Protein AF-R5BDX2-F1 (afdb_monomer_lite)

Sequence (141 aa):
MNQYLIILDTPDKNGESKRLASYWMDVHGFSWKELEEKAQKEYPGKIYLRDEDASIQAKLADGKYVWGGEEPVIPTPYVPTEAEKRKAKIQAIKAETDAANAPLQDRMLTALLQGNDTLAAQLRDQYQANNAAMIQKIKEV

Radius of gyration: 27.35 Å; chains: 1; bounding box: 60×25×68 Å

Structure (mmCIF, N/CA/C/O backbone):
data_AF-R5BDX2-F1
#
_entry.id   AF-R5BDX2-F1
#
loop_
_atom_site.group_PDB
_atom_site.id
_atom_site.type_symbol
_atom_site.label_atom_id
_atom_site.label_alt_id
_atom_site.label_comp_id
_atom_site.label_asym_id
_atom_site.label_entity_id
_atom_site.label_seq_id
_atom_site.pdbx_PDB_ins_code
_atom_site.Cartn_x
_atom_site.Cartn_y
_atom_site.Cartn_z
_atom_site.occupancy
_atom_site.B_iso_or_equiv
_atom_site.auth_seq_id
_atom_site.auth_comp_id
_atom_site.auth_asym_id
_atom_site.auth_atom_id
_atom_site.pdbx_PDB_model_num
ATOM 1 N N . MET A 1 1 ? 25.185 -6.019 -32.322 1.00 68.19 1 MET A N 1
ATOM 2 C CA . MET A 1 1 ? 24.940 -6.078 -30.865 1.00 68.19 1 MET A CA 1
ATOM 3 C C . MET A 1 1 ? 23.456 -6.302 -30.676 1.00 68.19 1 MET A C 1
ATOM 5 O O . MET A 1 1 ? 22.699 -5.852 -31.528 1.00 68.19 1 MET A O 1
ATOM 9 N N . ASN A 1 2 ? 23.049 -7.038 -29.646 1.00 87.81 2 ASN A N 1
ATOM 10 C CA . ASN A 1 2 ? 21.629 -7.296 -29.416 1.00 87.81 2 ASN A CA 1
ATOM 11 C C . ASN A 1 2 ? 21.014 -6.068 -28.741 1.00 87.81 2 ASN A C 1
ATOM 13 O O . ASN A 1 2 ? 21.553 -5.602 -27.746 1.00 87.81 2 ASN A O 1
ATOM 17 N N . GLN A 1 3 ? 19.910 -5.562 -29.282 1.00 93.75 3 GLN A N 1
ATOM 18 C CA . GLN A 1 3 ? 19.207 -4.402 -28.736 1.00 93.75 3 GLN A CA 1
ATOM 19 C C . GLN A 1 3 ? 17.913 -4.847 -28.062 1.00 93.75 3 GLN A C 1
ATOM 21 O O . GLN A 1 3 ? 17.180 -5.672 -28.610 1.00 93.75 3 GLN A O 1
ATOM 26 N N . TYR A 1 4 ? 17.608 -4.293 -26.896 1.00 94.56 4 TYR A N 1
ATOM 27 C CA . TYR A 1 4 ? 16.428 -4.647 -26.123 1.00 94.56 4 TYR A CA 1
ATOM 28 C C . TYR A 1 4 ? 15.631 -3.417 -25.709 1.00 94.56 4 TYR A C 1
ATOM 30 O O . TYR A 1 4 ? 16.182 -2.406 -25.286 1.00 94.56 4 TYR A O 1
ATOM 38 N N . LEU A 1 5 ? 14.308 -3.533 -25.758 1.00 95.62 5 LEU A N 1
ATOM 39 C CA . LEU A 1 5 ? 13.416 -2.668 -25.003 1.00 95.62 5 LEU A CA 1
ATOM 40 C C . LEU A 1 5 ? 13.031 -3.388 -23.711 1.00 95.62 5 LEU A C 1
ATOM 42 O O . LEU A 1 5 ? 12.355 -4.416 -23.734 1.00 95.62 5 LEU A O 1
ATOM 46 N N . ILE A 1 6 ? 13.477 -2.870 -22.578 1.00 95.50 6 ILE A N 1
ATOM 47 C CA . ILE A 1 6 ? 13.214 -3.427 -21.257 1.00 95.50 6 ILE A CA 1
ATOM 48 C C . ILE A 1 6 ? 11.982 -2.738 -20.679 1.00 95.50 6 ILE A C 1
ATOM 50 O O . ILE A 1 6 ? 11.914 -1.512 -20.615 1.00 95.50 6 ILE A O 1
ATOM 54 N N . ILE A 1 7 ? 11.016 -3.538 -20.237 1.00 96.00 7 ILE A N 1
ATOM 55 C CA . ILE A 1 7 ? 9.815 -3.065 -19.561 1.00 96.00 7 ILE A CA 1
ATOM 56 C C . ILE A 1 7 ? 10.039 -3.215 -18.062 1.00 96.00 7 ILE A C 1
ATOM 58 O O . ILE A 1 7 ? 10.242 -4.325 -17.557 1.00 96.00 7 ILE A O 1
ATOM 62 N N . LEU A 1 8 ? 10.001 -2.090 -17.361 1.00 94.94 8 LEU A N 1
ATOM 63 C CA . LEU A 1 8 ? 10.204 -1.997 -15.926 1.00 94.94 8 LEU A CA 1
ATOM 64 C C . LEU A 1 8 ? 8.880 -1.681 -15.225 1.00 94.94 8 LEU A C 1
ATOM 66 O O . LEU A 1 8 ? 8.038 -0.942 -15.740 1.00 94.94 8 LEU A O 1
ATOM 70 N N . ASP A 1 9 ? 8.696 -2.252 -14.040 1.00 93.69 9 ASP A N 1
ATOM 71 C CA . ASP A 1 9 ? 7.564 -1.942 -13.179 1.00 93.69 9 ASP A CA 1
ATOM 72 C C . ASP A 1 9 ? 7.642 -0.499 -12.660 1.00 93.69 9 ASP A C 1
ATOM 74 O O . ASP A 1 9 ? 8.650 0.188 -12.821 1.00 93.69 9 ASP A O 1
ATOM 78 N N . THR A 1 10 ? 6.573 -0.028 -12.026 1.00 90.69 10 THR A N 1
ATOM 79 C CA . THR A 1 10 ? 6.608 1.251 -11.318 1.00 90.69 10 THR A CA 1
ATOM 80 C C . THR A 1 10 ? 7.685 1.221 -10.229 1.00 90.69 10 THR A C 1
ATOM 82 O O . THR A 1 10 ? 7.777 0.201 -9.536 1.00 90.69 10 THR A O 1
ATOM 85 N N . PRO A 1 11 ? 8.450 2.313 -10.043 1.00 89.62 11 PRO A N 1
ATOM 86 C CA . PRO A 1 11 ? 9.471 2.382 -9.012 1.00 89.62 11 PRO A CA 1
ATOM 87 C C . PRO A 1 11 ? 8.883 2.090 -7.635 1.00 89.62 11 PRO A C 1
ATOM 89 O O . PRO A 1 11 ? 7.779 2.538 -7.307 1.00 89.62 11 PRO A O 1
ATOM 92 N N . ASP A 1 12 ? 9.618 1.334 -6.833 1.00 87.19 12 ASP A N 1
ATOM 93 C CA . ASP A 1 12 ? 9.273 1.103 -5.444 1.00 87.19 12 ASP A CA 1
ATOM 94 C C . ASP A 1 12 ? 9.566 2.343 -4.581 1.00 87.19 12 ASP A C 1
ATOM 96 O O . ASP A 1 12 ? 9.877 3.435 -5.063 1.00 87.19 12 ASP A O 1
ATOM 100 N N . LYS A 1 13 ? 9.448 2.188 -3.261 1.00 83.44 13 LYS A N 1
ATOM 101 C CA . LYS A 1 13 ? 9.677 3.286 -2.318 1.00 83.44 13 LYS A CA 1
ATOM 102 C C . LYS A 1 13 ? 11.126 3.789 -2.283 1.00 83.44 13 LYS A C 1
ATOM 104 O O . LYS A 1 13 ? 11.345 4.890 -1.785 1.00 83.44 13 LYS A O 1
ATOM 109 N N . ASN A 1 14 ? 12.078 3.012 -2.793 1.00 83.44 14 ASN A N 1
ATOM 110 C CA . ASN A 1 14 ? 13.479 3.398 -2.936 1.00 83.44 14 ASN A CA 1
ATOM 111 C C . ASN A 1 14 ? 13.767 4.010 -4.319 1.00 83.44 14 ASN A C 1
ATOM 113 O O . ASN A 1 14 ? 14.888 4.439 -4.572 1.00 83.44 14 ASN A O 1
ATOM 117 N N . GLY A 1 15 ? 12.767 4.080 -5.205 1.00 84.69 15 GLY A N 1
ATOM 118 C CA . GLY A 1 15 ? 12.945 4.509 -6.591 1.00 84.69 15 GLY A CA 1
ATOM 119 C C . GLY A 1 15 ? 13.453 3.396 -7.511 1.00 84.69 15 GLY A C 1
ATOM 120 O O . GLY A 1 15 ? 13.793 3.668 -8.661 1.00 84.69 15 GLY A O 1
AT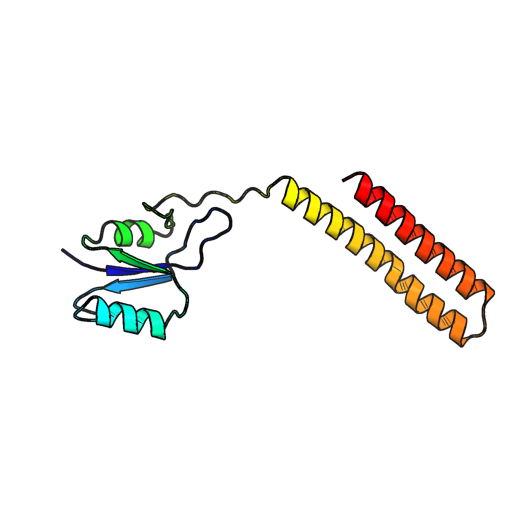OM 121 N N . GLU A 1 16 ? 13.479 2.146 -7.046 1.00 91.44 16 GLU A N 1
ATOM 122 C CA . GLU A 1 16 ? 14.012 1.010 -7.792 1.00 91.44 16 GLU A CA 1
ATOM 123 C C . GLU A 1 16 ? 12.906 0.306 -8.584 1.00 91.44 16 GLU A C 1
ATOM 125 O O . GLU A 1 16 ? 11.808 0.069 -8.082 1.00 91.44 16 GLU A O 1
ATOM 130 N N . SER A 1 17 ? 13.176 -0.053 -9.840 1.00 92.44 17 SER A N 1
ATOM 131 C CA . SER A 1 17 ? 12.174 -0.664 -10.726 1.00 92.44 17 SER A CA 1
ATOM 132 C C . SER A 1 17 ? 12.546 -2.095 -11.102 1.00 92.44 17 SER A C 1
ATOM 134 O O . SER A 1 17 ? 13.650 -2.376 -11.572 1.00 92.44 17 SER A O 1
ATOM 136 N N . LYS A 1 18 ? 11.610 -3.030 -10.931 1.00 92.38 18 LYS A N 1
ATOM 137 C CA . LYS A 1 18 ? 11.822 -4.440 -11.293 1.00 92.38 18 LYS A CA 1
ATOM 138 C C . LYS A 1 18 ? 11.585 -4.664 -12.778 1.00 92.38 18 LYS A C 1
ATOM 140 O O . LYS A 1 18 ? 10.657 -4.106 -13.353 1.00 92.38 18 LYS A O 1
ATOM 145 N N . ARG A 1 19 ? 12.375 -5.541 -13.395 1.00 94.19 19 ARG A N 1
ATOM 146 C CA . ARG A 1 19 ? 12.130 -5.979 -14.772 1.00 94.19 19 ARG A CA 1
ATOM 147 C C . ARG A 1 19 ? 10.870 -6.838 -14.841 1.00 94.19 19 ARG A C 1
ATOM 149 O O . ARG A 1 19 ? 10.792 -7.864 -14.172 1.00 94.19 19 ARG A O 1
ATOM 156 N N . LEU A 1 20 ? 9.929 -6.442 -15.693 1.00 93.00 20 LEU A N 1
ATOM 157 C CA . LEU A 1 20 ? 8.735 -7.223 -16.018 1.00 93.00 20 LEU A CA 1
ATOM 158 C C . LEU A 1 20 ? 8.970 -8.081 -17.259 1.00 93.00 20 LEU A C 1
ATOM 160 O O . LEU A 1 20 ? 8.753 -9.289 -17.243 1.00 93.00 20 LEU A O 1
ATOM 164 N N . ALA A 1 21 ? 9.446 -7.451 -18.329 1.00 93.06 21 ALA A N 1
ATOM 165 C CA . ALA A 1 21 ? 9.657 -8.097 -19.614 1.00 93.06 21 ALA A CA 1
ATOM 166 C C . ALA A 1 21 ? 10.804 -7.429 -20.377 1.00 93.06 21 ALA A C 1
ATOM 168 O O . ALA A 1 21 ? 11.326 -6.380 -19.990 1.00 93.06 21 ALA A O 1
ATOM 169 N N . SER A 1 22 ? 11.244 -8.069 -21.455 1.00 93.94 22 SER A N 1
ATOM 170 C CA . SER A 1 22 ? 12.252 -7.514 -22.356 1.00 93.94 22 SER A CA 1
ATOM 171 C C . SER A 1 22 ? 11.927 -7.943 -23.775 1.00 93.94 22 SER A C 1
ATOM 173 O O . SER A 1 22 ? 11.737 -9.131 -24.025 1.00 93.94 22 SER A O 1
ATOM 175 N N . TYR A 1 23 ? 11.876 -6.988 -24.694 1.00 94.75 23 TYR A N 1
ATOM 176 C CA . TYR A 1 23 ? 11.672 -7.234 -26.111 1.00 94.75 23 TYR A CA 1
ATOM 177 C C . TYR A 1 23 ? 12.981 -7.086 -26.854 1.00 94.75 23 TYR A C 1
ATOM 179 O O . TYR A 1 23 ? 13.593 -6.027 -26.841 1.00 94.75 23 TYR A O 1
ATOM 187 N N . TRP A 1 24 ? 13.396 -8.159 -27.509 1.00 93.38 24 TRP A N 1
ATOM 188 C CA . TRP A 1 24 ? 14.559 -8.156 -28.384 1.00 93.38 24 TRP A CA 1
ATOM 189 C C . TRP A 1 24 ? 14.196 -7.557 -29.748 1.00 93.38 24 TRP A C 1
ATOM 191 O O . TRP A 1 24 ? 13.247 -8.030 -30.385 1.00 93.38 24 TRP A O 1
ATOM 201 N N . MET A 1 25 ? 14.956 -6.548 -30.183 1.00 91.19 25 MET A N 1
ATOM 202 C CA . MET A 1 25 ? 14.969 -6.049 -31.561 1.00 91.19 25 MET A CA 1
ATOM 203 C C . MET A 1 25 ? 15.243 -7.191 -32.548 1.00 91.19 25 MET A C 1
ATOM 205 O O . MET A 1 25 ? 15.933 -8.148 -32.215 1.00 91.19 25 MET A O 1
ATOM 209 N N . ASP A 1 26 ? 14.661 -7.115 -33.738 1.00 91.50 26 ASP A N 1
ATOM 210 C CA . ASP A 1 26 ? 14.684 -8.133 -34.801 1.00 91.50 26 ASP A CA 1
ATOM 211 C C . ASP A 1 26 ? 13.872 -9.409 -34.511 1.00 91.50 26 ASP A C 1
ATOM 213 O O . ASP A 1 26 ? 13.610 -10.191 -35.423 1.00 91.50 26 ASP A O 1
ATOM 217 N N . VAL A 1 27 ? 13.410 -9.610 -33.270 1.00 91.44 27 VAL A N 1
ATOM 218 C CA . VAL A 1 27 ? 12.510 -10.720 -32.900 1.00 91.44 27 VAL A CA 1
ATOM 219 C C . VAL A 1 27 ? 11.107 -10.226 -32.570 1.00 91.44 27 VAL A C 1
ATOM 221 O O . VAL A 1 27 ? 10.116 -10.806 -33.006 1.00 91.44 27 VAL A O 1
ATOM 224 N N . HIS A 1 28 ? 11.007 -9.156 -31.782 1.00 91.81 28 HIS A N 1
ATOM 225 C CA . HIS A 1 28 ? 9.728 -8.633 -31.293 1.00 91.81 28 HIS A CA 1
ATOM 226 C C . HIS A 1 28 ? 9.250 -7.396 -32.064 1.00 91.81 28 HIS A C 1
ATOM 228 O O . HIS A 1 28 ? 8.099 -6.994 -31.886 1.00 91.81 28 HIS A O 1
ATOM 234 N N . GLY A 1 29 ? 10.119 -6.823 -32.898 1.00 90.38 29 GLY A N 1
ATOM 235 C CA . GLY A 1 29 ? 9.901 -5.653 -33.747 1.00 90.38 29 GLY A CA 1
ATOM 236 C C . GLY A 1 29 ? 11.208 -5.266 -34.439 1.00 90.38 29 GLY A C 1
ATOM 237 O O . GLY A 1 29 ? 12.281 -5.657 -33.981 1.00 90.38 29 GLY A O 1
ATOM 238 N N . PHE A 1 30 ? 11.121 -4.516 -35.533 1.00 91.38 30 PHE A N 1
ATOM 239 C CA . PHE A 1 30 ? 12.270 -4.113 -36.356 1.00 91.38 30 PHE A CA 1
ATOM 240 C C . PHE A 1 30 ? 12.661 -2.643 -36.144 1.00 91.38 30 PHE A C 1
ATOM 242 O O . PHE A 1 30 ? 13.559 -2.123 -36.805 1.00 91.38 30 PHE A O 1
ATOM 249 N N . SER A 1 31 ? 11.979 -1.941 -35.235 1.00 93.12 31 SER A N 1
ATOM 250 C CA . SER A 1 31 ? 12.329 -0.578 -34.839 1.00 93.12 31 SER A CA 1
ATOM 251 C C . SER A 1 31 ? 11.962 -0.288 -33.384 1.00 93.12 31 SER A C 1
ATOM 253 O O . SER A 1 31 ? 11.058 -0.903 -32.816 1.00 93.12 31 SER A O 1
ATOM 255 N N . TRP A 1 32 ? 12.609 0.721 -32.791 1.00 93.31 32 TRP A N 1
ATOM 256 C CA . TRP A 1 32 ? 12.286 1.188 -31.437 1.00 93.31 32 TRP A CA 1
ATOM 257 C C . TRP A 1 32 ? 10.825 1.598 -31.287 1.00 93.31 32 TRP A C 1
ATOM 259 O O . TRP A 1 32 ? 10.203 1.291 -30.277 1.00 93.31 32 TRP A O 1
ATOM 269 N N . LYS A 1 33 ? 10.273 2.249 -32.314 1.00 94.62 33 LYS A N 1
ATOM 270 C CA . LYS A 1 33 ? 8.881 2.690 -32.322 1.00 94.62 33 LYS A CA 1
ATOM 271 C C . LYS A 1 33 ? 7.921 1.503 -32.226 1.00 94.62 33 LYS A C 1
ATOM 273 O O . LYS A 1 33 ? 7.014 1.533 -31.407 1.00 94.62 33 LYS A O 1
ATOM 278 N N . GLU A 1 34 ? 8.151 0.448 -33.006 1.00 94.50 34 GLU A N 1
ATOM 279 C CA . GLU A 1 34 ? 7.320 -0.763 -32.961 1.00 94.50 34 GLU A CA 1
ATOM 280 C C . GLU A 1 34 ? 7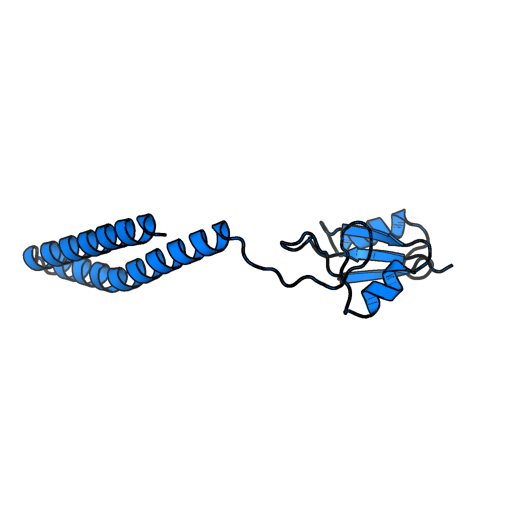.397 -1.461 -31.599 1.00 94.50 34 GLU A C 1
ATOM 282 O O . GLU A 1 34 ? 6.374 -1.884 -31.056 1.00 94.50 34 GLU A O 1
ATOM 287 N N . LEU A 1 35 ? 8.601 -1.558 -31.024 1.00 93.69 35 LEU A N 1
ATOM 288 C CA . LEU A 1 35 ? 8.782 -2.143 -29.696 1.00 93.69 35 LEU A CA 1
ATOM 289 C C . LEU A 1 35 ? 8.073 -1.319 -28.614 1.00 93.69 35 LEU A C 1
ATOM 291 O O . LEU A 1 35 ? 7.438 -1.898 -27.733 1.00 93.69 35 LEU A O 1
ATOM 295 N N . GLU A 1 36 ? 8.155 0.011 -28.680 1.00 93.81 36 GLU A N 1
ATOM 296 C CA . GLU A 1 36 ? 7.506 0.913 -27.726 1.00 93.81 36 GLU A CA 1
ATOM 297 C C . GLU A 1 36 ? 5.987 0.893 -27.852 1.00 93.81 36 GLU A C 1
ATOM 299 O O . GLU A 1 36 ? 5.305 0.806 -26.837 1.00 93.81 36 GLU A O 1
ATOM 304 N N . GLU A 1 37 ? 5.440 0.905 -29.067 1.00 94.88 37 GLU A N 1
ATOM 305 C CA . GLU A 1 37 ? 3.997 0.777 -29.297 1.00 94.88 37 GLU A CA 1
ATOM 306 C C . GLU A 1 37 ? 3.470 -0.559 -28.756 1.00 94.88 37 GLU A C 1
ATOM 308 O O . GLU A 1 37 ? 2.433 -0.609 -28.086 1.00 94.88 37 GLU A O 1
ATOM 313 N N . LYS A 1 38 ? 4.218 -1.647 -28.977 1.00 94.19 38 LYS A N 1
ATOM 314 C CA . LYS A 1 38 ? 3.897 -2.958 -28.410 1.00 94.19 38 LYS A CA 1
ATOM 315 C C . LYS A 1 38 ? 3.958 -2.946 -26.884 1.00 94.19 38 LYS A C 1
ATOM 317 O O . LYS A 1 38 ? 3.038 -3.436 -26.230 1.00 94.19 38 LYS A O 1
ATOM 322 N N . ALA A 1 39 ? 5.007 -2.365 -26.306 1.00 94.06 39 ALA A N 1
ATOM 323 C CA . ALA A 1 39 ? 5.167 -2.271 -24.859 1.00 94.06 39 ALA A CA 1
ATOM 324 C C . ALA A 1 39 ? 4.076 -1.403 -24.222 1.00 94.06 39 ALA A C 1
ATOM 326 O O . ALA A 1 39 ? 3.527 -1.791 -23.200 1.00 94.06 39 ALA A O 1
ATOM 327 N N . GLN A 1 40 ? 3.683 -0.299 -24.855 1.00 94.50 40 GLN A N 1
ATOM 328 C CA . GLN A 1 40 ? 2.584 0.553 -24.399 1.00 94.50 40 GLN A CA 1
ATOM 329 C C . GLN A 1 40 ? 1.229 -0.144 -24.438 1.00 94.50 40 GLN A C 1
ATOM 331 O O . GLN A 1 40 ? 0.397 0.085 -23.561 1.00 94.50 40 GLN A O 1
ATOM 336 N N . LYS A 1 41 ? 1.007 -1.003 -25.435 1.00 94.94 41 LYS A N 1
ATOM 337 C CA . LYS A 1 41 ? -0.228 -1.777 -25.551 1.00 94.94 41 LYS A CA 1
ATOM 338 C C . LYS A 1 41 ? -0.319 -2.889 -24.505 1.00 94.94 41 LYS A C 1
ATOM 340 O O . LYS A 1 41 ? -1.391 -3.098 -23.945 1.00 94.94 41 LYS A O 1
ATOM 345 N N . GLU A 1 42 ? 0.775 -3.610 -24.266 1.00 94.62 42 GLU A N 1
ATOM 346 C CA . GLU A 1 42 ? 0.798 -4.764 -23.353 1.00 94.62 42 GLU A CA 1
ATOM 347 C C . GLU A 1 42 ? 1.040 -4.367 -21.887 1.00 94.62 42 GLU A C 1
ATOM 349 O O . GLU A 1 42 ? 0.488 -4.979 -20.975 1.00 94.62 42 GLU A O 1
ATOM 354 N N . TYR A 1 43 ? 1.816 -3.308 -21.658 1.00 93.31 43 TYR A N 1
ATOM 355 C CA . TYR A 1 43 ? 2.232 -2.821 -20.343 1.00 93.31 43 TYR A CA 1
ATOM 356 C C . TYR A 1 43 ? 1.968 -1.314 -20.186 1.00 93.31 43 TYR A C 1
ATOM 358 O O . TYR A 1 43 ? 2.899 -0.544 -19.948 1.00 93.31 43 TYR A O 1
ATOM 366 N N . PRO A 1 44 ? 0.707 -0.855 -20.287 1.00 93.38 44 PRO A N 1
ATOM 367 C CA . PRO A 1 44 ? 0.390 0.567 -20.226 1.00 93.38 44 PRO A CA 1
ATOM 368 C C . PRO A 1 44 ? 0.842 1.198 -18.901 1.00 93.38 44 PRO A C 1
ATOM 370 O O . PRO A 1 44 ? 0.648 0.640 -17.820 1.00 93.38 44 PRO A O 1
ATOM 373 N N . GLY A 1 45 ? 1.435 2.393 -18.989 1.00 89.69 45 GLY A N 1
ATOM 374 C CA . GLY A 1 45 ? 1.899 3.159 -17.825 1.00 89.69 45 GLY A CA 1
ATOM 375 C C . GLY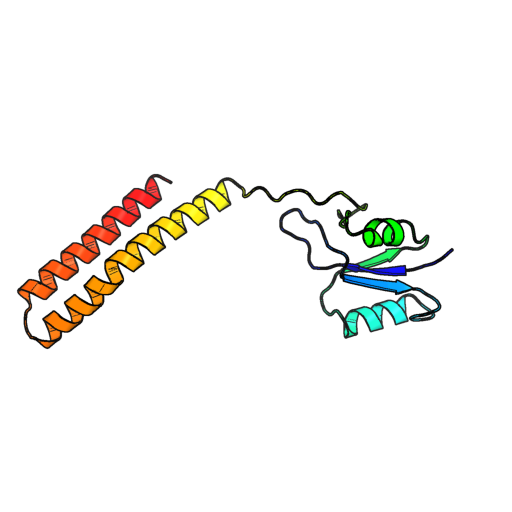 A 1 45 ? 3.164 2.616 -17.150 1.00 89.69 45 GLY A C 1
ATOM 376 O O . GLY A 1 45 ? 3.478 3.041 -16.039 1.00 89.69 45 GLY A O 1
ATOM 377 N N . LYS A 1 46 ? 3.877 1.679 -17.784 1.00 94.12 46 LYS A N 1
ATOM 378 C CA . LYS A 1 46 ? 5.178 1.182 -17.320 1.00 94.12 46 LYS A CA 1
ATOM 379 C C . LYS A 1 46 ? 6.337 2.002 -17.881 1.00 94.12 46 LYS A C 1
ATOM 381 O O . LYS A 1 46 ? 6.159 2.828 -18.776 1.00 94.12 46 LYS A O 1
ATOM 386 N N . ILE A 1 47 ? 7.522 1.785 -17.316 1.00 93.56 47 ILE A N 1
ATOM 387 C CA . ILE A 1 47 ? 8.750 2.445 -17.760 1.00 93.56 47 ILE A CA 1
ATOM 388 C C . ILE A 1 47 ? 9.372 1.596 -18.871 1.00 93.56 47 ILE A C 1
ATOM 390 O O . ILE A 1 47 ? 9.523 0.382 -18.720 1.00 93.56 47 ILE A O 1
ATOM 394 N N . TYR A 1 48 ? 9.747 2.241 -19.975 1.00 93.69 48 TYR A N 1
ATOM 395 C CA . TYR A 1 48 ? 10.417 1.597 -21.102 1.00 93.69 48 TYR A CA 1
ATOM 396 C C . TYR A 1 48 ? 11.847 2.103 -21.191 1.00 93.69 48 TYR A C 1
ATOM 398 O O . TYR A 1 48 ? 12.085 3.302 -21.330 1.00 93.69 48 TYR A O 1
ATOM 406 N N . LEU A 1 49 ? 12.792 1.178 -21.103 1.00 94.06 49 LEU A N 1
ATOM 407 C CA . LEU A 1 49 ? 14.215 1.461 -21.135 1.00 94.06 49 LEU A CA 1
ATOM 408 C C . LEU A 1 49 ? 14.819 0.835 -22.388 1.00 94.06 49 LEU A C 1
ATOM 410 O O . LEU A 1 49 ? 14.662 -0.362 -22.625 1.00 94.06 49 LEU A O 1
ATOM 414 N N . ARG A 1 50 ? 15.504 1.646 -23.190 1.00 94.00 50 ARG A N 1
ATOM 415 C CA . ARG A 1 50 ? 16.237 1.173 -24.364 1.00 94.00 50 ARG A CA 1
ATOM 416 C C . ARG A 1 50 ? 17.627 0.728 -23.935 1.00 94.00 50 ARG A C 1
ATOM 418 O O . ARG A 1 50 ? 18.342 1.477 -23.281 1.00 94.00 50 ARG A O 1
ATOM 425 N N . ASP A 1 51 ? 17.981 -0.484 -24.315 1.00 93.25 51 ASP A N 1
ATOM 426 C CA . ASP A 1 51 ? 19.274 -1.098 -24.066 1.00 93.25 51 ASP A CA 1
ATOM 427 C C . ASP A 1 51 ? 19.900 -1.442 -25.419 1.00 93.25 51 ASP A C 1
ATOM 429 O O . ASP A 1 51 ? 19.437 -2.338 -26.125 1.00 93.25 51 ASP A O 1
ATOM 433 N N . GLU A 1 52 ? 20.901 -0.668 -25.830 1.00 92.81 52 GLU A N 1
ATOM 434 C CA . GLU A 1 52 ? 21.476 -0.762 -27.175 1.00 92.81 52 GLU A CA 1
ATOM 435 C C . GLU A 1 52 ? 22.559 -1.845 -27.301 1.00 92.81 52 GLU A C 1
ATOM 437 O O . GLU A 1 52 ? 22.901 -2.244 -28.418 1.00 92.81 52 GLU A O 1
ATOM 442 N N . ASP A 1 53 ? 23.090 -2.336 -26.178 1.00 91.19 53 ASP A N 1
ATOM 443 C CA . ASP A 1 53 ? 24.216 -3.274 -26.140 1.00 91.19 53 ASP A CA 1
ATOM 444 C C . ASP A 1 53 ? 23.934 -4.568 -25.357 1.00 91.19 53 ASP A C 1
ATOM 446 O O . ASP A 1 53 ? 24.805 -5.438 -25.276 1.00 91.19 53 ASP A O 1
ATOM 450 N N . ALA A 1 54 ? 22.709 -4.728 -24.848 1.00 89.88 54 ALA A N 1
ATOM 451 C CA . ALA A 1 54 ? 22.244 -5.837 -24.012 1.00 89.88 54 ALA A CA 1
ATOM 452 C C . ALA A 1 54 ? 22.874 -5.894 -22.610 1.00 89.88 54 ALA A C 1
ATOM 454 O O . ALA A 1 54 ? 22.643 -6.860 -21.872 1.00 89.88 54 ALA A O 1
ATOM 455 N N . SER A 1 55 ? 23.675 -4.897 -22.220 1.00 90.75 55 SER A N 1
ATOM 456 C CA . SER A 1 55 ? 24.377 -4.905 -20.934 1.00 90.75 55 SER A CA 1
ATOM 457 C C . SER A 1 55 ? 23.409 -4.790 -19.754 1.00 90.75 55 SER A C 1
ATOM 459 O O . SER A 1 55 ? 23.612 -5.415 -18.705 1.00 90.75 55 SER A O 1
ATOM 461 N N . ILE A 1 56 ? 22.321 -4.041 -19.934 1.00 91.56 56 ILE A N 1
ATOM 462 C CA . ILE A 1 56 ? 21.304 -3.812 -18.909 1.00 91.56 56 ILE A CA 1
ATOM 463 C C . ILE A 1 56 ? 20.401 -5.042 -18.795 1.00 91.56 56 ILE A C 1
ATOM 465 O O . ILE A 1 56 ? 20.156 -5.542 -17.692 1.00 91.56 56 ILE A O 1
ATOM 469 N N . GLN A 1 57 ? 19.941 -5.572 -19.929 1.00 90.81 57 GLN A N 1
ATOM 470 C CA . GLN A 1 57 ? 19.081 -6.745 -20.005 1.00 90.81 57 GLN A CA 1
ATOM 471 C C . GLN A 1 57 ? 19.766 -7.957 -19.377 1.00 90.81 57 GLN A C 1
ATOM 473 O O . GLN A 1 57 ? 19.128 -8.648 -18.583 1.00 90.81 57 GLN A O 1
ATOM 478 N N . ALA A 1 58 ? 21.057 -8.171 -19.651 1.00 90.69 58 ALA A N 1
ATOM 479 C CA . ALA A 1 58 ? 21.815 -9.284 -19.089 1.00 90.69 58 ALA A CA 1
ATOM 480 C C . ALA A 1 58 ? 21.854 -9.244 -17.552 1.00 90.69 58 ALA A C 1
ATOM 482 O O . ALA A 1 58 ? 21.636 -10.266 -16.900 1.00 90.69 58 ALA A O 1
ATOM 483 N N . LYS A 1 59 ? 22.067 -8.060 -16.959 1.00 90.62 59 LYS A N 1
ATOM 484 C CA . LYS A 1 59 ? 22.073 -7.885 -15.496 1.00 90.62 59 LYS A CA 1
ATOM 485 C C . LYS A 1 59 ? 20.681 -8.070 -14.889 1.00 90.62 59 LYS A C 1
ATOM 487 O O . LYS A 1 59 ? 20.529 -8.779 -13.897 1.00 90.62 59 LYS A O 1
ATOM 492 N N . LEU A 1 60 ? 19.652 -7.465 -15.482 1.00 91.12 60 LEU A N 1
ATOM 493 C CA . LEU A 1 60 ? 18.284 -7.541 -14.957 1.00 91.12 60 LEU A CA 1
ATOM 494 C C . LEU A 1 60 ? 17.624 -8.915 -15.179 1.00 91.12 60 LEU A C 1
ATOM 496 O O . LEU A 1 60 ? 16.667 -9.266 -14.486 1.00 91.12 60 LEU A O 1
ATOM 500 N N . ALA A 1 61 ? 18.107 -9.712 -16.136 1.00 88.50 61 ALA A N 1
ATOM 501 C CA . ALA A 1 61 ? 17.639 -11.078 -16.363 1.00 88.50 61 ALA A CA 1
ATOM 502 C C . ALA A 1 61 ? 18.048 -12.055 -15.245 1.00 88.50 61 ALA A C 1
ATOM 504 O O . ALA A 1 61 ? 17.316 -13.013 -15.009 1.00 88.50 61 ALA A O 1
ATOM 505 N N . ASP A 1 62 ? 19.145 -11.791 -14.521 1.00 85.31 62 ASP A N 1
ATOM 506 C CA . ASP A 1 62 ? 19.601 -12.599 -13.371 1.00 85.31 62 ASP A CA 1
ATOM 507 C C . ASP A 1 62 ? 18.614 -12.545 -12.185 1.00 85.31 62 ASP A C 1
ATOM 509 O O . ASP A 1 62 ? 18.693 -13.342 -11.255 1.00 85.31 62 ASP A O 1
ATOM 513 N N . GLY A 1 63 ? 17.678 -11.587 -12.174 1.00 80.44 63 GLY A N 1
ATOM 514 C CA . GLY A 1 63 ? 16.666 -11.443 -11.119 1.00 80.44 63 GLY A CA 1
ATOM 515 C C . GLY A 1 63 ? 17.214 -10.962 -9.769 1.00 80.44 63 GLY A C 1
ATOM 516 O O . GLY A 1 63 ? 16.433 -10.625 -8.882 1.00 80.44 63 GLY A O 1
ATOM 517 N N . LYS A 1 64 ? 18.543 -10.885 -9.619 1.00 88.00 64 LYS A N 1
ATOM 518 C CA . LYS A 1 64 ? 19.229 -10.304 -8.456 1.00 88.00 64 LYS A CA 1
ATOM 519 C C . LYS A 1 64 ? 19.316 -8.782 -8.502 1.00 88.00 64 LYS A C 1
ATOM 521 O O . LYS A 1 64 ? 19.547 -8.176 -7.463 1.00 88.00 64 LYS A O 1
ATOM 526 N N . TYR A 1 65 ? 19.164 -8.184 -9.682 1.00 90.88 65 TYR A N 1
ATOM 527 C CA . TYR A 1 65 ? 19.306 -6.748 -9.899 1.00 90.88 65 TYR A CA 1
ATOM 528 C C . TYR A 1 65 ? 17.966 -6.103 -10.246 1.00 90.88 65 TYR A C 1
ATOM 530 O O . TYR A 1 65 ? 17.110 -6.705 -10.898 1.00 90.88 65 TYR A O 1
ATOM 538 N N . VAL A 1 66 ? 17.820 -4.851 -9.836 1.00 92.00 66 VAL A N 1
ATOM 539 C CA . VAL A 1 66 ? 16.716 -3.954 -10.178 1.00 92.00 66 VAL A CA 1
ATOM 540 C C . VAL A 1 66 ? 17.276 -2.702 -10.838 1.00 92.00 66 VAL A C 1
ATOM 542 O O . VAL A 1 66 ? 18.463 -2.405 -10.729 1.00 92.00 66 VAL A O 1
ATOM 545 N N . TRP A 1 67 ? 16.443 -1.978 -11.572 1.00 93.62 67 TRP A N 1
ATOM 546 C CA . TRP A 1 67 ? 16.852 -0.732 -12.203 1.00 93.62 67 TRP A CA 1
ATOM 547 C C . TRP A 1 67 ? 16.869 0.405 -11.179 1.00 93.62 67 TRP A C 1
ATOM 549 O O . TRP A 1 67 ? 15.820 0.725 -10.621 1.00 93.62 67 TRP A O 1
ATOM 559 N N . GLY A 1 68 ? 18.036 1.015 -10.955 1.00 88.62 68 GLY A N 1
ATOM 560 C CA . GLY A 1 68 ? 18.224 2.128 -10.016 1.00 88.62 68 GLY A CA 1
ATOM 561 C C . GLY A 1 68 ? 18.043 3.522 -10.628 1.00 88.62 68 GLY A C 1
ATOM 562 O O . GLY A 1 68 ? 18.321 4.514 -9.966 1.00 88.62 68 GLY A O 1
ATOM 563 N N . GLY A 1 69 ? 17.621 3.621 -11.892 1.00 86.38 69 GLY A N 1
ATOM 564 C CA . GLY A 1 69 ? 17.432 4.892 -12.603 1.00 86.38 69 GLY A CA 1
ATOM 565 C C . GLY A 1 69 ? 18.521 5.178 -13.636 1.00 86.38 69 GLY A C 1
ATOM 566 O O . GLY A 1 69 ? 18.187 5.518 -14.768 1.00 86.38 69 GLY A O 1
ATOM 567 N N . GLU A 1 70 ? 19.788 4.977 -13.273 1.00 87.12 70 GLU A N 1
ATOM 568 C CA . GLU A 1 70 ? 20.945 5.147 -14.171 1.00 87.12 70 GLU A CA 1
ATOM 569 C C . GLU A 1 70 ? 21.620 3.815 -14.522 1.00 87.12 70 GLU A C 1
ATOM 571 O O . GLU A 1 70 ? 22.042 3.612 -15.659 1.00 87.12 70 GLU A O 1
ATOM 576 N N . GLU A 1 71 ? 21.686 2.882 -13.567 1.00 90.19 71 GLU A N 1
ATOM 577 C CA . GLU A 1 71 ? 22.284 1.561 -13.758 1.00 90.19 71 GLU A CA 1
ATOM 578 C C . GLU A 1 71 ? 21.565 0.461 -12.949 1.00 90.19 71 GLU A C 1
ATOM 580 O O . GLU A 1 71 ? 20.797 0.758 -12.024 1.00 90.19 71 GLU A O 1
ATOM 585 N N . PRO A 1 72 ? 21.777 -0.831 -13.274 1.00 91.50 72 PRO A N 1
ATOM 586 C CA . PRO A 1 72 ? 21.259 -1.932 -12.469 1.00 91.50 72 PRO A CA 1
ATOM 587 C C . PRO A 1 72 ? 21.963 -2.032 -11.110 1.00 91.50 72 PRO A C 1
ATOM 589 O O . PRO A 1 72 ? 23.186 -2.164 -11.050 1.00 91.50 72 PRO A O 1
ATOM 592 N N . VAL A 1 73 ? 21.183 -2.069 -10.031 1.00 91.50 73 VAL A N 1
ATOM 593 C CA . VAL A 1 73 ? 21.646 -2.142 -8.636 1.00 91.50 73 VAL A CA 1
ATOM 594 C C . VAL A 1 73 ? 21.087 -3.377 -7.929 1.00 91.50 73 VAL A C 1
ATOM 596 O O . VAL A 1 73 ? 20.128 -3.995 -8.392 1.00 91.50 73 VAL A O 1
ATOM 599 N N . ILE A 1 74 ? 21.696 -3.769 -6.810 1.00 89.62 74 ILE A N 1
ATOM 600 C CA . ILE A 1 74 ? 21.129 -4.800 -5.928 1.00 89.62 74 ILE A CA 1
ATOM 601 C C . ILE A 1 74 ? 19.964 -4.156 -5.164 1.00 89.62 74 ILE A C 1
ATOM 603 O O . ILE A 1 74 ? 20.182 -3.088 -4.590 1.00 89.62 74 ILE A O 1
ATOM 607 N N . PRO A 1 75 ? 18.767 -4.775 -5.131 1.00 86.69 75 PRO A N 1
ATOM 608 C CA . PRO A 1 75 ? 17.599 -4.169 -4.517 1.00 86.69 75 PRO A CA 1
ATOM 609 C C . PRO A 1 75 ? 17.851 -3.854 -3.050 1.00 86.69 75 PRO A C 1
ATOM 611 O O . PRO A 1 75 ? 18.225 -4.732 -2.261 1.00 86.69 75 PRO A O 1
ATOM 614 N N . THR A 1 76 ? 17.645 -2.595 -2.686 1.00 83.25 76 THR A N 1
ATOM 615 C CA . THR A 1 76 ? 17.854 -2.148 -1.316 1.00 83.25 76 THR A CA 1
ATOM 616 C C . THR A 1 76 ? 16.667 -2.568 -0.448 1.00 83.25 76 THR A C 1
ATOM 618 O O . THR A 1 76 ? 15.507 -2.351 -0.810 1.00 83.25 76 THR A O 1
ATOM 621 N N . PRO A 1 77 ? 16.897 -3.185 0.728 1.00 80.94 77 PRO A N 1
ATOM 622 C CA . PRO A 1 77 ? 15.814 -3.445 1.662 1.00 80.94 77 PRO A CA 1
ATOM 623 C C . PRO A 1 77 ? 15.162 -2.124 2.066 1.00 80.94 77 PRO A C 1
ATOM 625 O O . PRO A 1 77 ? 15.808 -1.251 2.645 1.00 80.94 77 PRO A O 1
ATOM 628 N N . TYR A 1 78 ? 13.876 -1.974 1.766 1.00 76.12 78 TYR A N 1
ATOM 629 C CA . TYR A 1 78 ? 13.144 -0.782 2.157 1.00 76.12 78 TYR A CA 1
ATOM 630 C C . TYR A 1 78 ? 13.033 -0.698 3.687 1.00 76.12 78 TYR A C 1
ATOM 632 O O . TYR A 1 78 ? 12.430 -1.557 4.339 1.00 76.12 78 TYR A O 1
ATOM 640 N N . VAL A 1 79 ? 13.597 0.368 4.255 1.00 76.00 79 VAL A N 1
ATOM 641 C CA . VAL A 1 79 ? 13.477 0.701 5.675 1.00 76.00 79 VAL A CA 1
ATOM 642 C C . VAL A 1 79 ? 12.421 1.799 5.813 1.00 76.00 79 VAL A C 1
ATOM 644 O O . VAL A 1 79 ? 12.631 2.897 5.298 1.00 76.00 79 VAL A O 1
ATOM 647 N N . PRO A 1 80 ? 11.294 1.551 6.511 1.00 77.56 80 PRO A N 1
ATOM 648 C CA . PRO A 1 80 ? 10.290 2.580 6.741 1.00 77.56 80 PRO A CA 1
ATOM 649 C C . PRO A 1 80 ? 10.898 3.814 7.401 1.00 77.56 80 PRO A C 1
ATOM 651 O O . PRO A 1 80 ? 11.625 3.700 8.393 1.00 77.56 80 PRO A O 1
ATOM 654 N N . THR A 1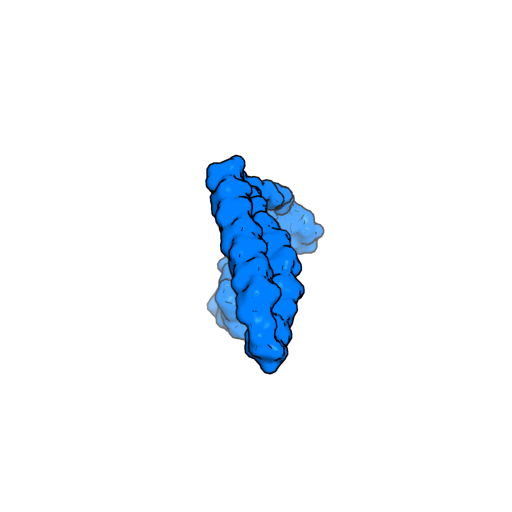 81 ? 10.559 4.991 6.882 1.00 82.88 81 THR A N 1
ATOM 655 C CA . THR A 1 81 ? 10.969 6.260 7.489 1.00 82.88 81 THR A CA 1
ATOM 656 C C . THR A 1 81 ? 10.378 6.395 8.895 1.00 82.88 81 THR A C 1
ATOM 658 O O . THR A 1 81 ? 9.334 5.812 9.205 1.00 82.88 81 THR A O 1
ATOM 661 N N . GLU A 1 82 ? 10.992 7.209 9.759 1.00 81.44 82 GLU A N 1
ATOM 662 C CA . GLU A 1 82 ? 10.424 7.494 11.087 1.00 81.44 82 GLU A CA 1
ATOM 663 C C . GLU A 1 82 ? 8.997 8.062 10.988 1.00 81.44 82 GLU A C 1
ATOM 665 O O . GLU A 1 82 ? 8.130 7.711 11.787 1.00 81.44 82 GLU A O 1
ATOM 670 N N . ALA A 1 83 ? 8.705 8.850 9.948 1.00 82.62 83 ALA A N 1
ATOM 671 C CA . ALA A 1 83 ? 7.361 9.352 9.672 1.00 82.62 83 ALA A CA 1
ATOM 672 C C . ALA A 1 83 ? 6.359 8.225 9.351 1.00 82.62 83 ALA A C 1
ATOM 674 O O . ALA A 1 83 ? 5.223 8.244 9.830 1.00 82.62 83 ALA A O 1
ATOM 675 N N . GLU A 1 84 ? 6.763 7.219 8.576 1.00 84.75 84 GLU A N 1
ATOM 676 C CA . GLU A 1 84 ? 5.916 6.067 8.252 1.00 84.75 84 GLU A CA 1
ATOM 677 C C . GLU A 1 84 ? 5.720 5.145 9.452 1.00 84.75 84 GLU A C 1
ATOM 679 O O . GLU A 1 84 ? 4.598 4.696 9.690 1.00 84.75 84 GLU A O 1
ATOM 684 N N . LYS A 1 85 ? 6.763 4.934 10.263 1.00 85.88 85 LYS A N 1
ATOM 685 C CA . LYS A 1 85 ? 6.641 4.223 11.544 1.00 85.88 85 LYS A CA 1
ATOM 686 C C . LYS A 1 85 ? 5.670 4.942 12.475 1.00 85.88 85 LYS A C 1
ATOM 688 O O . LYS A 1 85 ? 4.808 4.301 13.074 1.00 85.88 85 LYS A O 1
ATOM 693 N N . ARG A 1 86 ? 5.763 6.272 12.561 1.00 85.31 86 ARG A N 1
ATOM 694 C CA . ARG A 1 86 ? 4.848 7.110 13.344 1.00 85.31 86 ARG A CA 1
ATOM 695 C C . ARG A 1 86 ? 3.407 6.964 12.855 1.00 85.31 86 ARG A C 1
ATOM 697 O O . ARG A 1 86 ? 2.513 6.682 13.648 1.00 85.31 86 ARG A O 1
ATOM 704 N N . LYS A 1 87 ? 3.178 7.070 11.543 1.00 88.12 87 LYS A N 1
ATOM 705 C CA . LYS A 1 87 ? 1.852 6.877 10.934 1.00 88.12 87 LYS A CA 1
ATOM 706 C C . LYS A 1 87 ? 1.292 5.478 11.205 1.00 88.12 87 LYS A C 1
ATOM 708 O O . LYS A 1 87 ? 0.118 5.365 11.550 1.00 88.12 87 LYS A O 1
ATOM 713 N N . ALA A 1 88 ? 2.116 4.437 11.091 1.00 88.38 88 ALA A N 1
ATOM 714 C CA . ALA A 1 88 ? 1.718 3.061 11.376 1.00 88.38 88 ALA A CA 1
ATOM 715 C C . ALA A 1 88 ? 1.333 2.869 12.853 1.00 88.38 88 ALA A C 1
ATOM 717 O O . ALA A 1 88 ? 0.288 2.291 13.134 1.00 88.38 88 ALA A O 1
ATOM 718 N N . LYS A 1 89 ? 2.108 3.427 13.796 1.00 89.44 89 LYS A N 1
ATOM 719 C CA . LYS A 1 89 ? 1.768 3.423 15.231 1.00 89.44 89 LYS A CA 1
ATOM 720 C C . LYS A 1 89 ? 0.438 4.125 15.507 1.00 89.44 89 LYS A C 1
ATOM 722 O O . LYS A 1 89 ? -0.403 3.584 16.215 1.00 89.44 89 LYS A O 1
ATOM 727 N N . ILE A 1 90 ? 0.213 5.295 14.904 1.00 89.62 90 ILE A N 1
ATOM 728 C CA . ILE A 1 90 ? -1.057 6.027 15.029 1.00 89.62 90 ILE A CA 1
ATOM 729 C C . ILE A 1 90 ? -2.224 5.192 14.487 1.00 89.62 90 ILE A C 1
ATOM 731 O O . ILE A 1 90 ? -3.282 5.145 15.108 1.00 89.62 90 ILE A O 1
ATOM 735 N N . GLN A 1 91 ? -2.051 4.531 13.339 1.00 91.12 91 GLN A N 1
ATOM 736 C CA . GLN A 1 91 ? -3.080 3.655 12.773 1.00 91.12 91 GLN A CA 1
ATOM 737 C C . GLN A 1 91 ? -3.356 2.435 13.653 1.00 91.12 91 GLN A C 1
ATOM 739 O O . GLN A 1 91 ? -4.520 2.093 13.829 1.00 91.12 91 GLN A O 1
ATOM 744 N N . ALA A 1 92 ? -2.327 1.826 14.246 1.00 92.25 92 ALA A N 1
ATOM 745 C CA . ALA A 1 92 ? -2.493 0.720 15.185 1.00 92.25 92 ALA A CA 1
ATOM 746 C C . ALA A 1 92 ? -3.286 1.151 16.430 1.00 92.25 92 ALA A C 1
ATOM 748 O O . ALA A 1 92 ? -4.267 0.505 16.778 1.00 92.25 92 ALA A O 1
ATOM 749 N N . ILE A 1 93 ? -2.944 2.299 17.028 1.00 91.44 93 ILE A N 1
ATOM 750 C CA . ILE A 1 93 ? -3.671 2.860 18.181 1.00 91.44 93 ILE A CA 1
ATOM 751 C C . ILE A 1 93 ? -5.148 3.116 17.842 1.00 91.44 93 ILE A C 1
ATOM 753 O O . ILE A 1 93 ? -6.030 2.839 18.657 1.00 91.44 93 ILE A O 1
ATOM 757 N N . LYS A 1 94 ? -5.431 3.631 16.638 1.00 90.94 94 LYS A N 1
ATOM 758 C CA . LYS A 1 94 ? -6.808 3.811 16.156 1.00 90.94 94 LYS A CA 1
ATOM 759 C C . LYS A 1 94 ? -7.528 2.476 15.997 1.00 90.94 94 LYS A C 1
ATOM 761 O O . LYS A 1 94 ? -8.602 2.318 16.557 1.00 90.94 94 LYS A O 1
ATOM 766 N N . ALA A 1 95 ? -6.913 1.506 15.323 1.00 93.25 95 ALA A N 1
ATOM 767 C CA . ALA A 1 95 ? -7.507 0.190 15.099 1.00 93.25 95 ALA A CA 1
ATOM 768 C C . ALA A 1 95 ? -7.800 -0.560 16.411 1.00 93.25 95 ALA A C 1
ATOM 770 O O . ALA A 1 95 ? -8.861 -1.162 16.547 1.00 93.25 95 ALA A O 1
ATOM 771 N N . GLU A 1 96 ? -6.900 -0.489 17.397 1.00 91.56 96 GLU A N 1
ATOM 772 C CA . GLU A 1 96 ? -7.130 -1.040 18.739 1.00 91.56 96 GLU A CA 1
ATOM 773 C C . GLU A 1 96 ? -8.332 -0.381 19.428 1.00 91.56 96 GLU A C 1
ATOM 775 O O . GLU A 1 96 ? -9.163 -1.060 20.031 1.00 91.56 96 GLU A O 1
ATOM 780 N N . THR A 1 97 ? -8.438 0.946 19.322 1.00 91.31 97 THR A N 1
ATOM 781 C CA . THR A 1 97 ? -9.543 1.711 19.915 1.00 91.31 97 THR A CA 1
ATOM 782 C C . THR A 1 97 ? -10.865 1.386 19.225 1.00 91.31 97 THR A C 1
ATOM 784 O O . THR A 1 97 ? -11.864 1.144 19.900 1.00 91.31 97 THR A O 1
ATOM 787 N N . ASP A 1 98 ? -10.873 1.317 17.895 1.00 91.19 98 ASP A N 1
ATOM 788 C CA . ASP A 1 98 ? -12.050 0.965 17.102 1.00 91.19 98 ASP A CA 1
ATOM 789 C C . ASP A 1 98 ? -12.526 -0.458 17.430 1.00 91.19 98 ASP A C 1
ATOM 791 O O . ASP A 1 98 ? -13.719 -0.676 17.642 1.00 91.19 98 ASP A O 1
ATOM 795 N N . ALA A 1 99 ? -11.602 -1.413 17.580 1.00 93.62 99 ALA A N 1
ATOM 796 C CA . ALA A 1 99 ? -11.922 -2.778 17.991 1.00 93.62 99 ALA A CA 1
ATOM 797 C C . ALA A 1 99 ? -12.520 -2.843 19.408 1.00 93.62 99 ALA A C 1
ATOM 799 O O . ALA A 1 99 ? -13.462 -3.599 19.644 1.00 93.62 99 ALA A O 1
ATOM 800 N N . ALA A 1 100 ? -12.017 -2.034 20.347 1.00 91.62 100 ALA A N 1
ATOM 801 C CA . ALA A 1 100 ? -12.584 -1.930 21.693 1.00 91.62 100 ALA A CA 1
ATOM 802 C C . ALA A 1 100 ? -13.969 -1.257 21.699 1.00 91.62 100 ALA A C 1
ATOM 804 O O . ALA A 1 100 ? -14.819 -1.575 22.533 1.00 91.62 100 ALA A O 1
ATOM 805 N N . ASN A 1 101 ? -14.205 -0.335 20.766 1.00 92.81 101 ASN A N 1
ATOM 806 C CA . ASN A 1 101 ? -15.437 0.434 20.662 1.00 92.81 101 ASN A CA 1
ATOM 807 C C . ASN A 1 101 ? -16.560 -0.277 19.896 1.00 92.81 101 ASN A C 1
ATOM 809 O O . ASN A 1 101 ? -17.726 -0.038 20.210 1.00 92.81 101 ASN A O 1
ATOM 813 N N . ALA A 1 102 ? -16.247 -1.150 18.937 1.00 93.62 102 ALA A N 1
ATOM 814 C CA . ALA A 1 102 ? -17.239 -1.902 18.164 1.00 93.62 102 ALA A CA 1
ATOM 815 C C . ALA A 1 102 ? -18.301 -2.609 19.043 1.00 93.62 102 ALA A C 1
ATOM 817 O O . ALA A 1 102 ? -19.488 -2.318 18.886 1.00 93.62 102 ALA A O 1
ATOM 818 N N . PRO A 1 103 ? -17.940 -3.433 20.053 1.00 93.44 103 PRO A N 1
ATOM 819 C CA . PRO A 1 103 ? -18.943 -4.066 20.914 1.00 93.44 103 PRO A CA 1
ATOM 820 C C . PRO A 1 103 ? -19.686 -3.067 21.816 1.00 93.44 103 PRO A C 1
ATOM 822 O O . PRO A 1 103 ? -20.799 -3.351 22.258 1.00 93.44 103 PRO A O 1
ATOM 825 N N . LEU A 1 104 ? -19.098 -1.901 22.119 1.00 92.75 104 LEU A N 1
ATOM 826 C CA . LEU A 1 104 ? -19.780 -0.852 22.884 1.00 92.75 104 LEU A CA 1
ATOM 827 C C . LEU A 1 104 ? -20.887 -0.203 22.055 1.00 92.75 104 LEU A C 1
ATOM 829 O O . LEU A 1 104 ? -21.962 0.046 22.595 1.00 92.75 104 LEU A O 1
ATOM 833 N N . GLN A 1 105 ? -20.652 0.030 20.761 1.00 91.62 105 GLN A N 1
ATOM 834 C CA . GLN A 1 105 ? -21.656 0.580 19.849 1.00 91.62 105 GLN A CA 1
ATOM 835 C C . GLN A 1 105 ? -22.865 -0.357 19.724 1.00 91.62 105 GLN A C 1
ATOM 837 O O . GLN A 1 105 ? -23.998 0.094 19.898 1.00 91.62 105 GLN A O 1
ATOM 842 N N . ASP A 1 106 ? -22.633 -1.660 19.540 1.00 93.56 106 ASP A N 1
ATOM 843 C CA . ASP A 1 106 ? -23.703 -2.665 19.450 1.00 93.56 106 ASP A CA 1
ATOM 844 C C . ASP A 1 106 ? -24.515 -2.765 20.749 1.00 93.56 106 ASP A C 1
ATOM 846 O O . ASP A 1 106 ? -25.753 -2.800 20.745 1.00 93.56 106 ASP A O 1
ATOM 850 N N . ARG A 1 107 ? -23.827 -2.766 21.897 1.00 92.56 107 ARG A N 1
ATOM 851 C CA . ARG A 1 107 ? -24.482 -2.792 23.212 1.00 92.56 107 ARG A CA 1
ATOM 852 C C . ARG A 1 107 ? -25.240 -1.502 23.501 1.00 92.56 107 ARG A C 1
ATOM 854 O O . ARG A 1 107 ? -26.310 -1.563 24.101 1.00 92.56 107 ARG A O 1
ATOM 861 N N . MET A 1 108 ? -24.716 -0.355 23.075 1.00 92.12 108 MET A N 1
ATOM 862 C CA . MET A 1 108 ? -25.368 0.943 23.246 1.00 92.12 108 MET A CA 1
ATOM 863 C C . MET A 1 108 ? -26.647 1.010 22.410 1.00 92.12 108 MET A C 1
ATOM 865 O O . MET A 1 108 ? -27.687 1.397 22.935 1.00 92.12 108 MET A O 1
ATOM 869 N N . LEU A 1 109 ? -26.602 0.560 21.150 1.00 93.62 109 LEU A N 1
ATOM 870 C CA . LEU A 1 109 ? -27.787 0.453 20.298 1.00 93.62 109 LEU A CA 1
ATOM 871 C C . LEU A 1 109 ? -28.840 -0.472 20.925 1.00 93.62 109 LEU A C 1
ATOM 873 O O . LEU A 1 109 ? -30.010 -0.109 21.008 1.00 93.62 109 LEU A O 1
ATOM 877 N N . THR A 1 110 ? -28.417 -1.633 21.429 1.00 94.94 110 THR A N 1
ATOM 878 C CA . THR A 1 110 ? -29.307 -2.583 22.115 1.00 94.94 110 THR A CA 1
ATOM 879 C C . THR A 1 110 ? -29.954 -1.962 23.356 1.00 94.94 110 TH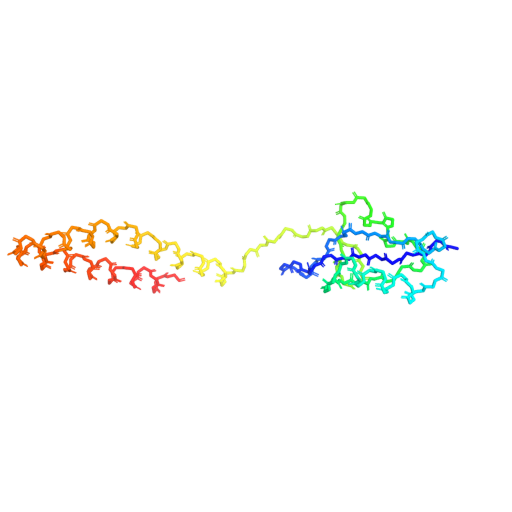R A C 1
ATOM 881 O O . THR A 1 110 ? -31.159 -2.103 23.552 1.00 94.94 110 THR A O 1
ATOM 884 N N . ALA A 1 111 ? -29.186 -1.238 24.176 1.00 93.50 111 ALA A N 1
ATOM 885 C CA . ALA A 1 111 ? -29.695 -0.568 25.371 1.00 93.50 111 ALA A CA 1
ATOM 886 C C . ALA A 1 111 ? -30.734 0.512 25.030 1.00 93.50 111 ALA A C 1
ATOM 888 O O . ALA A 1 111 ? -31.776 0.577 25.681 1.00 93.50 111 ALA A O 1
ATOM 889 N N . LEU A 1 112 ? -30.494 1.302 23.976 1.00 93.06 112 LEU A N 1
ATOM 890 C CA . LEU A 1 112 ? -31.444 2.308 23.486 1.00 93.06 112 LEU A CA 1
ATOM 891 C C . LEU A 1 112 ? -32.743 1.668 22.978 1.00 93.06 112 LEU A C 1
ATOM 893 O O . LEU A 1 112 ? -33.827 2.136 23.313 1.00 93.06 112 LEU A O 1
ATOM 897 N N . LEU A 1 113 ? -32.654 0.565 22.225 1.00 95.31 113 LEU A N 1
ATOM 898 C CA . LEU A 1 113 ? -33.831 -0.175 21.748 1.00 95.31 113 LEU A CA 1
ATOM 899 C C . LEU A 1 113 ? -34.658 -0.778 22.894 1.00 95.31 113 LEU A C 1
ATOM 901 O O . LEU A 1 113 ? -35.868 -0.936 22.765 1.00 95.31 113 LEU A O 1
ATOM 905 N N . GLN A 1 114 ? -34.014 -1.105 24.016 1.00 95.12 114 GLN A N 1
ATOM 906 C CA . GLN A 1 114 ? -34.663 -1.610 25.228 1.00 95.12 114 GLN A CA 1
ATOM 907 C C . GLN A 1 114 ? -35.197 -0.496 26.146 1.00 95.12 114 GLN A C 1
ATOM 909 O O . GLN A 1 114 ? -35.767 -0.805 27.191 1.00 95.12 114 GLN A O 1
ATOM 914 N N . GLY A 1 115 ? -35.000 0.783 25.800 1.00 93.88 115 GLY A N 1
ATOM 915 C CA . GLY A 1 115 ? -35.360 1.921 26.655 1.00 93.88 115 GLY A CA 1
ATOM 916 C C . GLY A 1 115 ? -34.517 2.024 27.933 1.00 93.88 115 GLY A C 1
ATOM 917 O O . GLY A 1 115 ? -34.950 2.621 28.916 1.00 93.88 115 GLY A O 1
ATOM 918 N N . ASN A 1 116 ? -33.328 1.413 27.957 1.00 94.06 116 ASN A N 1
ATOM 919 C CA . ASN A 1 116 ? -32.414 1.460 29.095 1.00 94.06 116 ASN A CA 1
ATOM 920 C C . ASN A 1 116 ? -31.419 2.618 28.940 1.00 94.06 116 ASN A C 1
ATOM 922 O O . ASN A 1 116 ? -30.234 2.424 28.645 1.00 94.06 116 ASN A O 1
ATOM 926 N N . ASP A 1 117 ? -31.916 3.833 29.164 1.00 92.38 117 ASP A N 1
ATOM 927 C CA . ASP A 1 117 ? -31.145 5.070 29.004 1.00 92.38 117 ASP A CA 1
ATOM 928 C C . ASP A 1 117 ? -29.930 5.139 29.942 1.00 92.38 117 ASP A C 1
ATOM 930 O O . ASP A 1 117 ? -28.893 5.696 29.584 1.00 92.38 117 ASP A O 1
ATOM 934 N N . THR A 1 118 ? -30.014 4.530 31.131 1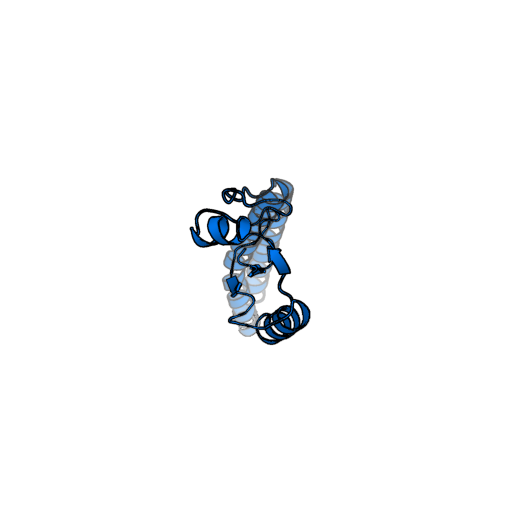.00 93.56 118 THR A N 1
ATOM 935 C CA . THR A 1 118 ? -28.897 4.487 32.088 1.00 93.56 118 THR A CA 1
ATOM 936 C C . THR A 1 118 ? -27.730 3.657 31.555 1.00 93.56 118 THR A C 1
ATOM 938 O O . THR A 1 118 ? -26.585 4.109 31.595 1.00 93.56 118 THR A O 1
ATOM 941 N N . LEU A 1 119 ? -28.004 2.465 31.016 1.00 90.75 119 LEU A N 1
ATOM 942 C CA . LEU A 1 119 ? -26.973 1.619 30.413 1.00 90.75 119 LEU A CA 1
ATOM 943 C C . LEU A 1 119 ? -26.410 2.252 29.132 1.00 90.75 119 LEU A C 1
ATOM 945 O O . LEU A 1 119 ? -25.200 2.214 28.911 1.00 90.75 119 LEU A O 1
ATOM 949 N N . ALA A 1 120 ? -27.263 2.870 28.309 1.00 91.25 120 ALA A N 1
ATOM 950 C CA . ALA A 1 120 ? -26.826 3.582 27.112 1.00 91.25 120 ALA A CA 1
ATOM 951 C C . ALA A 1 120 ? -25.882 4.752 27.451 1.00 91.25 120 ALA A C 1
ATOM 953 O O . ALA A 1 120 ? -24.846 4.906 26.803 1.00 91.25 120 ALA A O 1
ATOM 954 N N . ALA A 1 121 ? -26.187 5.529 28.497 1.00 92.69 121 ALA A N 1
ATOM 955 C CA . ALA A 1 121 ? -25.327 6.614 28.967 1.00 92.69 121 ALA A CA 1
ATOM 956 C C . ALA A 1 121 ? -23.952 6.105 29.431 1.00 92.69 121 ALA A C 1
ATOM 958 O O . ALA A 1 121 ? -22.931 6.627 28.988 1.00 92.69 121 ALA A O 1
ATOM 959 N N . GLN A 1 122 ? -23.911 5.034 30.232 1.00 92.69 122 GLN A N 1
ATOM 960 C CA . GLN A 1 122 ? -22.653 4.435 30.700 1.00 92.69 122 GLN A CA 1
ATOM 961 C C . GLN A 1 122 ? -21.768 3.942 29.544 1.00 92.69 122 GLN A C 1
ATOM 963 O O . GLN A 1 122 ? -20.562 4.191 29.529 1.00 92.69 122 GLN A O 1
ATOM 968 N N . LEU A 1 123 ? -22.360 3.267 28.553 1.00 92.69 123 LEU A N 1
ATOM 969 C CA . LEU A 1 123 ? -21.632 2.769 27.381 1.00 92.69 123 LEU A CA 1
ATOM 970 C C . LEU A 1 123 ? -21.112 3.911 26.501 1.00 92.69 123 LEU A C 1
ATOM 972 O O . LEU A 1 123 ? -19.996 3.836 25.982 1.00 92.69 123 LEU A O 1
ATOM 976 N N . ARG A 1 124 ? -21.888 4.991 26.369 1.00 91.44 124 ARG A N 1
ATOM 977 C CA . ARG A 1 124 ? -21.469 6.200 25.656 1.00 91.44 124 ARG A CA 1
ATOM 978 C C . ARG A 1 124 ? -20.287 6.880 26.348 1.00 91.44 124 ARG A C 1
ATOM 980 O O . ARG A 1 124 ? -19.344 7.287 25.671 1.00 91.44 124 ARG A O 1
ATOM 987 N N . ASP A 1 125 ? -20.312 6.982 27.672 1.00 94.38 125 ASP A N 1
ATOM 988 C CA . ASP A 1 125 ? -19.218 7.587 28.434 1.00 94.38 125 ASP A CA 1
ATOM 989 C C . ASP A 1 125 ? -17.943 6.728 28.334 1.00 94.38 125 ASP A C 1
ATOM 991 O O . ASP A 1 125 ? -16.849 7.262 28.142 1.00 94.38 125 ASP A O 1
ATOM 995 N N . GLN A 1 126 ? -18.073 5.394 28.334 1.00 92.44 126 GLN A N 1
ATOM 996 C CA . GLN A 1 126 ? -16.952 4.478 28.087 1.00 92.44 126 GLN A CA 1
ATOM 997 C C . GLN A 1 126 ? -16.369 4.635 26.671 1.00 92.44 126 GLN A C 1
ATOM 999 O O . GLN A 1 126 ? -15.150 4.691 26.506 1.00 92.44 126 GLN A O 1
ATOM 1004 N N . TYR A 1 127 ? -17.219 4.769 25.651 1.00 92.25 127 TYR A N 1
ATOM 1005 C CA . TYR A 1 127 ? -16.792 5.047 24.276 1.00 92.25 127 TYR A CA 1
ATOM 1006 C C . TYR A 1 127 ? -16.019 6.375 24.172 1.00 92.25 127 TYR A C 1
ATOM 1008 O O . TYR A 1 127 ? -14.973 6.457 23.524 1.00 92.25 127 TYR A O 1
ATOM 1016 N N . GLN A 1 128 ? -16.494 7.428 24.847 1.00 92.75 128 GLN A N 1
ATOM 1017 C CA . GLN A 1 128 ? -15.798 8.717 24.894 1.00 92.75 128 GLN A CA 1
ATOM 1018 C C . GLN A 1 128 ? -14.457 8.626 25.632 1.00 92.75 128 GLN A C 1
ATOM 1020 O O . GLN A 1 128 ? -13.470 9.195 25.161 1.00 92.75 128 GLN A O 1
ATOM 1025 N N . ALA A 1 129 ? -14.396 7.882 26.739 1.00 94.38 129 ALA A N 1
ATOM 1026 C CA . ALA A 1 129 ? -13.160 7.652 27.482 1.00 94.38 129 ALA A CA 1
ATOM 1027 C C . ALA A 1 129 ? -12.110 6.916 26.632 1.00 94.38 129 ALA A C 1
ATOM 1029 O O . ALA A 1 129 ? -10.955 7.344 26.584 1.00 94.38 129 ALA A O 1
ATOM 1030 N N . ASN A 1 130 ? -12.515 5.879 25.890 1.00 91.62 130 ASN A N 1
ATOM 1031 C CA . ASN A 1 130 ? -11.638 5.168 24.954 1.00 91.62 130 ASN A CA 1
ATOM 1032 C C . ASN A 1 130 ? -11.070 6.113 23.884 1.00 91.62 130 ASN A C 1
ATOM 1034 O O . ASN A 1 130 ? -9.868 6.104 23.617 1.00 91.62 130 ASN A O 1
ATOM 1038 N N . ASN A 1 131 ? -11.904 6.992 23.323 1.00 90.50 131 ASN A N 1
ATOM 1039 C CA . ASN A 1 131 ? -11.463 7.966 22.322 1.00 90.50 131 ASN A CA 1
ATOM 1040 C C . ASN A 1 131 ? -10.529 9.035 22.905 1.00 90.50 131 ASN A C 1
ATOM 1042 O O . ASN A 1 131 ? -9.575 9.449 22.245 1.00 90.50 131 ASN A O 1
ATOM 1046 N N . ALA A 1 132 ? -10.761 9.474 24.143 1.00 93.38 132 ALA A N 1
ATOM 1047 C CA . ALA A 1 132 ? -9.860 10.395 24.830 1.00 93.38 132 ALA A CA 1
ATOM 1048 C C . ALA A 1 132 ? -8.485 9.749 25.081 1.00 93.38 132 ALA A C 1
ATOM 1050 O O . ALA A 1 132 ? -7.455 10.366 24.795 1.00 93.38 132 ALA A O 1
ATOM 1051 N N . ALA A 1 133 ? -8.465 8.490 25.532 1.00 92.25 133 ALA A N 1
ATOM 1052 C CA . ALA A 1 133 ? -7.240 7.717 25.722 1.00 92.25 133 ALA A CA 1
ATOM 1053 C C . ALA A 1 133 ? -6.496 7.487 24.394 1.00 92.25 133 ALA A C 1
ATOM 1055 O O . ALA A 1 133 ? -5.276 7.632 24.337 1.00 92.25 133 ALA A O 1
ATOM 1056 N N . MET A 1 134 ? -7.217 7.209 23.304 1.00 92.12 134 MET A N 1
ATOM 1057 C CA . MET A 1 134 ? -6.649 7.116 21.956 1.00 92.12 134 MET A CA 1
ATOM 1058 C C . MET A 1 134 ? -5.939 8.412 21.552 1.00 92.12 134 MET A C 1
ATOM 1060 O O . MET A 1 134 ? -4.808 8.374 21.072 1.00 92.12 134 MET A O 1
ATOM 1064 N N . ILE A 1 135 ? -6.572 9.571 21.765 1.00 91.81 135 ILE A N 1
ATOM 1065 C CA . ILE A 1 135 ? -5.978 10.875 21.439 1.00 91.81 135 ILE A CA 1
ATOM 1066 C C . ILE A 1 135 ? -4.709 11.123 22.264 1.00 91.81 135 ILE A C 1
ATOM 1068 O O . ILE A 1 135 ? -3.737 11.648 21.721 1.00 91.81 135 ILE A O 1
ATOM 1072 N N . GLN A 1 136 ? -4.691 10.750 23.547 1.00 92.94 136 GLN A N 1
ATOM 1073 C CA . GLN A 1 136 ? -3.490 10.853 24.383 1.00 92.94 136 GLN A CA 1
ATOM 1074 C C . GLN A 1 136 ? -2.363 9.962 23.854 1.00 92.94 136 GLN A C 1
ATOM 1076 O O . GLN A 1 136 ? -1.286 10.475 23.559 1.00 92.94 136 GLN A O 1
ATOM 1081 N N . LYS A 1 137 ? -2.643 8.679 23.595 1.00 88.75 137 LYS A N 1
ATOM 1082 C CA . LYS A 1 137 ? -1.673 7.745 23.002 1.00 88.75 137 LYS A CA 1
ATOM 1083 C C . LYS A 1 137 ? -1.122 8.245 21.662 1.00 88.75 137 LYS A C 1
ATOM 1085 O O . LYS A 1 137 ? 0.061 8.098 21.392 1.00 88.75 137 LYS A O 1
ATOM 1090 N N . ILE A 1 138 ? -1.956 8.862 20.819 1.00 88.50 138 ILE A N 1
ATOM 1091 C CA . ILE A 1 138 ? -1.519 9.441 19.536 1.00 88.50 138 ILE A CA 1
ATOM 1092 C C . ILE A 1 138 ? -0.593 10.649 19.738 1.00 88.50 138 ILE A C 1
ATOM 1094 O O . ILE A 1 138 ? 0.318 10.841 18.938 1.00 88.50 138 ILE A O 1
ATOM 1098 N N . LYS A 1 139 ? -0.811 11.475 20.770 1.00 88.50 139 LYS A N 1
ATOM 1099 C CA . LYS A 1 139 ? 0.055 12.631 21.073 1.00 88.50 139 LYS A CA 1
ATOM 1100 C C . LYS A 1 139 ? 1.445 12.219 21.561 1.00 88.50 139 LYS A C 1
ATOM 1102 O O . LYS A 1 139 ? 2.383 12.990 21.393 1.00 88.50 139 LYS A O 1
ATOM 1107 N N . GLU A 1 140 ? 1.556 11.040 22.161 1.00 86.88 140 GLU A N 1
ATOM 1108 C CA . GLU A 1 140 ? 2.807 10.476 22.687 1.00 86.88 140 GLU A CA 1
ATOM 1109 C C . GLU A 1 140 ? 3.661 9.772 21.614 1.00 86.88 140 GLU A C 1
ATOM 1111 O O . GLU A 1 140 ? 4.794 9.377 21.887 1.00 86.88 140 GLU A O 1
ATOM 1116 N N . VAL A 1 141 ? 3.126 9.625 20.397 1.00 83.50 141 VAL A N 1
ATOM 1117 C CA . VAL A 1 141 ? 3.787 9.033 19.220 1.00 83.50 141 VAL A CA 1
ATOM 1118 C C . VAL A 1 141 ? 4.449 10.100 18.365 1.00 83.50 141 VAL A C 1
ATOM 1120 O O . VAL A 1 141 ? 5.546 9.832 17.834 1.00 83.50 141 VAL A O 1
#

Secondary structure (DSSP, 8-state):
---EEEEEPPP-TTS-B-EEEEEETTTS-SSHHHHHHHHHHHSTT-EEEEESSSHHHHHHHTSS-EE-SSSEEPPPPPPPPHHHHHHHHHHHHHHHHHHHHHHHHHHHHHHHHTT-HHHHHHHHHHHHHHHHHHHHHHHT-

pLDDT: mean 90.75, std 4.37, range [68.19, 96.0]

Foldseek 3Di:
DKKKWWWWAQQDPLRWTATDDIDIDPPQHPDPVSRVVVCCVVPNPTDIDIDGPCPQVVLRVVVQWTHNPPGTDGDDPDDDDPVRVLVVQLVVLVVVLVVVLVVLVVVLVVCVVVVNVVSNVVSVVVNVVSVVVSVVSSVVD